Protein AF-A0A0S6UNN9-F1 (afdb_monomer_lite)

pLDDT: mean 78.21, std 13.09, range [39.31, 92.5]

Foldseek 3Di:
DDDDDDPDDPPPPVVVVVVVVVVCVVVVVLLVLLLVLLVLLVQLLVLLLVLLVVLVVLVQVCQVVPDPDDDPPPDPVNVVVSVCLSVCSNQLSCQSVVDPDLVSLVVSLVSLLVSLVVQLVVQVVSCVVRHPVSNVSSCVSHVVSSVVSNVSSVVSSVVSVVVVVVVVVVVD

Sequence (172 aa):
MKVAVRSNSPFPTQLLQVTTMTDLMNELPASLGRQKVAFLWLVCGTGNTIYAAIQILTFVNRQIDGSGAASAAFDAMALWYFGIACSIWIIPALLPLVTRRRAAILGSFLLGTFLVVTSVLGGVFDGVRDGFHITATAIIAVALPGACAACASWRLLRVTDVSASLVNESDI

Secondary structure (DSSP, 8-state):
-----------HHHHHHHHHHHHHHHHHHHHHHHHHHHHHHHHHHHHHHHHHHHHHHHHHHHHHHH-SS---PPPHHHHHHHHHHHHTTHHHHHHHHH---HHHHHHHHHHHHHHHHHHHHHHHHHHHHH-HHHHHHHIIIIIHHHHHHHHHHHHHHHHHHHHHHHHHHHT-

Structure (mmCIF, N/CA/C/O backbone):
data_AF-A0A0S6UNN9-F1
#
_entry.id   AF-A0A0S6UNN9-F1
#
loop_
_atom_site.group_PDB
_atom_site.id
_atom_site.type_symbol
_atom_site.label_atom_id
_atom_site.label_alt_id
_atom_site.label_comp_id
_atom_site.label_asym_id
_atom_site.label_entity_id
_atom_site.label_seq_id
_atom_site.pdbx_PDB_ins_code
_atom_site.Cartn_x
_atom_site.Cartn_y
_atom_site.Cartn_z
_atom_site.occupancy
_atom_site.B_iso_or_equiv
_atom_site.auth_seq_id
_atom_site.auth_comp_id
_atom_site.auth_asym_id
_atom_site.auth_atom_id
_atom_site.pdbx_PDB_model_num
ATOM 1 N N . MET A 1 1 ? -20.963 -14.243 75.681 1.00 39.38 1 MET A N 1
ATOM 2 C CA . MET A 1 1 ? -19.938 -14.665 74.701 1.00 39.38 1 MET A CA 1
ATOM 3 C C . MET A 1 1 ? -20.638 -14.793 73.348 1.00 39.38 1 MET A C 1
ATOM 5 O O . MET A 1 1 ? -21.462 -15.680 73.190 1.00 39.38 1 MET A O 1
ATOM 9 N N . LYS A 1 2 ? -20.473 -13.811 72.452 1.00 39.31 2 LYS A N 1
ATOM 10 C CA . LYS A 1 2 ? -21.248 -13.675 71.204 1.00 39.31 2 LYS A CA 1
ATOM 11 C C . LYS A 1 2 ? -20.421 -14.283 70.068 1.00 39.31 2 LYS A C 1
ATOM 13 O O . LYS A 1 2 ? -19.367 -13.751 69.738 1.00 39.31 2 LYS A O 1
ATOM 18 N N . VAL A 1 3 ? -20.854 -15.425 69.540 1.00 42.41 3 VAL A N 1
ATOM 19 C CA . VAL A 1 3 ? -20.180 -16.118 68.432 1.00 42.41 3 VAL A CA 1
ATOM 20 C C . VAL A 1 3 ? -20.434 -15.329 67.149 1.00 42.41 3 VAL A C 1
ATOM 22 O O . VAL A 1 3 ? -21.571 -15.220 66.695 1.00 42.41 3 VAL A O 1
ATOM 25 N N . ALA A 1 4 ? -19.380 -14.733 66.592 1.00 42.53 4 ALA A N 1
ATOM 26 C CA . ALA A 1 4 ? -19.419 -14.070 65.297 1.00 42.53 4 ALA A CA 1
ATOM 27 C C . ALA A 1 4 ? -19.326 -15.128 64.187 1.00 42.53 4 ALA A C 1
ATOM 29 O O . ALA A 1 4 ? -18.276 -15.734 63.975 1.00 42.53 4 ALA A O 1
ATOM 30 N N . VAL A 1 5 ? -20.439 -15.354 63.489 1.00 48.84 5 VAL A N 1
ATOM 31 C CA . VAL A 1 5 ? -20.491 -16.160 62.266 1.00 48.84 5 VAL A CA 1
ATOM 32 C C . VAL A 1 5 ? -19.768 -15.391 61.163 1.00 48.84 5 VAL A C 1
ATOM 34 O O . VAL A 1 5 ? -20.229 -14.350 60.696 1.00 48.84 5 VAL A O 1
ATOM 37 N N . ARG A 1 6 ? -18.597 -15.893 60.769 1.00 45.19 6 ARG A N 1
ATOM 38 C CA . ARG A 1 6 ? -17.807 -15.375 59.653 1.00 45.19 6 ARG A CA 1
ATOM 39 C C . ARG A 1 6 ? -18.458 -15.840 58.348 1.00 45.19 6 ARG A C 1
ATOM 41 O O . ARG A 1 6 ? -18.295 -16.986 57.943 1.00 45.19 6 ARG A O 1
ATOM 48 N N . SER A 1 7 ? -19.223 -14.952 57.717 1.00 45.09 7 SER A N 1
ATOM 49 C CA . SER A 1 7 ? -19.741 -15.122 56.356 1.00 45.09 7 SER A CA 1
ATOM 50 C C . SER A 1 7 ? -18.573 -15.153 55.366 1.00 45.09 7 SER A C 1
ATOM 52 O O . SER A 1 7 ? -18.024 -14.112 55.012 1.00 45.09 7 SER A O 1
ATOM 54 N N . ASN A 1 8 ? -18.183 -16.352 54.940 1.00 48.56 8 ASN A N 1
ATOM 55 C CA . ASN A 1 8 ? -17.259 -16.579 53.833 1.00 48.56 8 ASN A CA 1
ATOM 56 C C . ASN A 1 8 ? -18.064 -16.478 52.524 1.00 48.56 8 ASN A C 1
ATOM 58 O O . ASN A 1 8 ? -18.723 -17.439 52.136 1.00 48.56 8 ASN A O 1
ATOM 62 N N . SER A 1 9 ? -18.052 -15.322 51.857 1.00 51.19 9 SER A N 1
ATOM 63 C CA . SER A 1 9 ? -18.5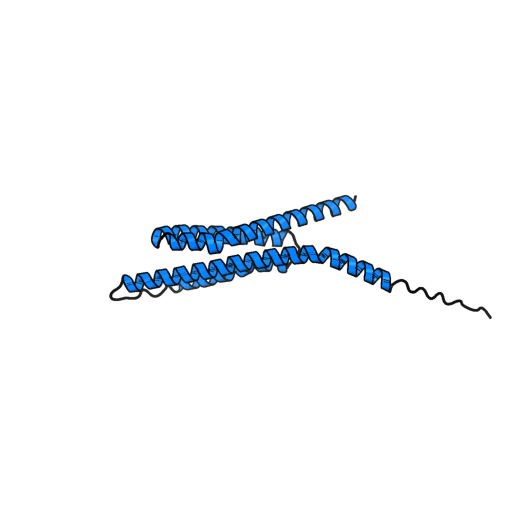90 -15.181 50.497 1.00 51.19 9 SER A CA 1
ATOM 64 C C . SER A 1 9 ? -17.452 -15.303 49.468 1.00 51.19 9 SER A C 1
ATOM 66 O O . SER A 1 9 ? -16.593 -14.424 49.391 1.00 51.19 9 SER A O 1
ATOM 68 N N . PRO A 1 10 ? -17.412 -16.368 48.645 1.00 52.31 10 PRO A N 1
ATOM 69 C CA . PRO A 1 10 ? -16.419 -16.527 47.591 1.00 52.31 10 PRO A CA 1
ATOM 70 C C . PRO A 1 10 ? -16.974 -15.943 46.284 1.00 52.31 10 PRO A C 1
ATOM 72 O O . PRO A 1 10 ? -17.302 -16.686 45.369 1.00 52.31 10 PRO A O 1
ATOM 75 N N . PHE A 1 11 ? -17.166 -14.625 46.200 1.00 55.03 11 PHE A N 1
ATOM 76 C CA . PHE A 1 11 ? -17.842 -14.016 45.038 1.00 55.03 11 PHE A CA 1
ATOM 77 C C . PHE A 1 11 ? -17.126 -12.901 44.246 1.00 55.03 11 PHE A C 1
ATOM 79 O O . PHE A 1 11 ? -17.604 -12.618 43.149 1.00 55.03 11 PHE A O 1
ATOM 86 N N . PRO A 1 12 ? -15.984 -12.299 44.648 1.00 56.78 12 PRO A N 1
ATOM 87 C CA . PRO A 1 12 ? -15.376 -11.254 43.814 1.00 56.78 12 PRO A CA 1
ATOM 88 C C . PRO A 1 12 ? -14.570 -11.806 42.621 1.00 56.78 12 PRO A C 1
ATOM 90 O O . PRO A 1 12 ? -14.484 -11.156 41.583 1.00 56.78 12 PRO A O 1
ATOM 93 N N . THR A 1 13 ? -14.002 -13.012 42.724 1.00 56.66 13 THR A N 1
ATOM 94 C CA . THR A 1 13 ? -13.043 -13.528 41.728 1.00 56.66 13 THR A CA 1
ATOM 95 C C . THR A 1 13 ? -13.709 -14.068 40.463 1.00 56.66 13 THR A C 1
ATOM 97 O O . THR A 1 13 ? -13.203 -13.861 39.366 1.00 56.66 13 THR A O 1
ATOM 100 N N . GLN A 1 14 ? -14.864 -14.725 40.597 1.00 51.03 14 GLN A N 1
ATOM 101 C CA . GLN A 1 14 ? -15.594 -15.316 39.467 1.00 51.03 14 GLN A CA 1
ATOM 102 C C . GLN A 1 14 ? -16.207 -14.241 38.561 1.00 51.03 14 GLN A C 1
ATOM 104 O O . GLN A 1 14 ? -16.127 -14.346 37.344 1.00 51.03 14 GLN A O 1
ATOM 109 N N . LEU A 1 15 ? -16.749 -13.170 39.147 1.00 57.09 15 LEU A N 1
ATOM 110 C CA . LEU A 1 15 ? -17.328 -12.049 38.402 1.00 57.09 15 LEU A CA 1
ATOM 111 C C . LEU A 1 15 ? -16.253 -11.284 37.619 1.00 57.09 15 LEU A C 1
ATOM 113 O O . LEU A 1 15 ? -16.440 -11.019 36.440 1.00 57.09 15 LEU A O 1
ATOM 117 N N . LEU A 1 16 ? -15.087 -11.035 38.226 1.00 59.88 16 LEU A N 1
ATOM 118 C CA . LEU A 1 16 ? -13.946 -10.423 37.537 1.00 59.88 16 LEU A CA 1
ATOM 119 C C . LEU A 1 16 ? -13.442 -11.297 36.372 1.00 59.88 16 LEU A C 1
ATOM 121 O O . LEU A 1 16 ? -13.096 -10.789 35.306 1.00 59.88 16 LEU A O 1
ATOM 125 N N . GLN A 1 17 ? -13.416 -12.618 36.562 1.00 59.88 17 GLN A N 1
ATOM 126 C CA . GLN A 1 17 ? -12.962 -13.571 35.549 1.00 59.88 17 GLN A CA 1
ATOM 127 C C . GLN A 1 17 ? -13.959 -13.698 34.385 1.00 59.88 17 GLN A C 1
ATOM 129 O O . GLN A 1 17 ? -13.552 -13.795 33.231 1.00 59.88 17 GLN A O 1
ATOM 134 N N . VAL A 1 18 ? -15.263 -13.633 34.667 1.00 63.47 18 VAL A N 1
ATOM 135 C CA . VAL A 1 18 ? -16.312 -13.620 33.638 1.00 63.47 18 VAL A CA 1
ATOM 136 C C . VAL A 1 18 ? -16.287 -12.307 32.860 1.00 63.47 18 VAL A C 1
ATOM 138 O O . VAL A 1 18 ? -16.273 -12.361 31.635 1.00 63.47 18 VAL A O 1
ATOM 141 N N . THR A 1 19 ? -16.178 -11.154 33.531 1.00 64.94 19 THR A N 1
ATOM 142 C CA . THR A 1 19 ? -16.090 -9.842 32.865 1.00 64.94 19 THR A CA 1
ATOM 143 C C . THR A 1 19 ? -14.850 -9.741 31.973 1.00 64.94 19 THR A C 1
ATOM 145 O O . THR A 1 19 ? -14.948 -9.334 30.816 1.00 64.94 19 THR A O 1
ATOM 148 N N . THR A 1 20 ? -13.691 -10.197 32.460 1.00 70.81 20 THR A N 1
ATOM 149 C CA . THR A 1 20 ? -12.453 -10.230 31.659 1.00 70.81 20 THR A CA 1
ATOM 150 C C . THR A 1 20 ? -12.543 -11.198 30.482 1.00 70.81 20 THR A C 1
ATOM 152 O O . THR A 1 20 ? -12.038 -10.891 29.404 1.00 70.81 20 THR A O 1
ATOM 155 N N . MET A 1 21 ? -13.214 -12.341 30.644 1.00 71.75 21 MET A N 1
ATOM 156 C CA . MET A 1 21 ? -13.433 -13.290 29.554 1.00 71.75 21 MET A CA 1
ATOM 157 C C . MET A 1 21 ? -14.387 -12.725 28.491 1.00 71.75 21 MET A C 1
ATOM 159 O O . MET A 1 21 ? -14.112 -12.867 27.300 1.00 71.75 21 MET A O 1
ATOM 163 N N . THR A 1 22 ? -15.455 -12.025 28.887 1.00 73.94 22 THR A N 1
ATOM 164 C CA . THR A 1 22 ? -16.373 -11.358 27.947 1.00 73.94 22 THR A CA 1
ATOM 165 C C . THR A 1 22 ? -15.723 -10.188 27.211 1.00 73.94 22 THR A C 1
ATOM 167 O O . THR A 1 22 ? -15.918 -10.060 26.002 1.00 73.94 22 THR A O 1
ATOM 170 N N . ASP A 1 23 ? -14.891 -9.386 27.881 1.00 70.56 23 ASP A N 1
ATOM 171 C CA . ASP A 1 23 ? -14.132 -8.313 27.225 1.00 70.56 23 ASP A CA 1
ATOM 172 C C . ASP A 1 23 ? -13.131 -8.879 26.216 1.00 70.56 23 ASP A C 1
ATOM 174 O O . ASP A 1 23 ? -13.042 -8.400 25.085 1.00 70.56 23 ASP A O 1
ATOM 178 N N . LEU A 1 24 ? -12.429 -9.958 26.573 1.00 74.56 24 LEU A N 1
ATOM 179 C CA . LEU A 1 24 ? -11.487 -10.620 25.673 1.00 74.56 24 LEU A CA 1
ATOM 180 C C . LEU A 1 24 ? -12.192 -11.182 24.429 1.00 74.56 24 LEU A C 1
ATOM 182 O O . LEU A 1 24 ? -11.689 -11.044 23.313 1.00 74.56 24 LEU A O 1
ATOM 186 N N . MET A 1 25 ? -13.374 -11.778 24.610 1.00 76.81 25 MET A N 1
ATOM 187 C CA . MET A 1 25 ? -14.188 -12.306 23.512 1.00 76.81 25 MET A CA 1
ATOM 188 C C . MET A 1 25 ? -14.719 -11.203 22.584 1.00 76.81 25 MET A C 1
ATOM 190 O O . MET A 1 25 ? -14.807 -11.429 21.376 1.00 76.81 25 MET A O 1
ATOM 194 N N . ASN A 1 26 ? -15.000 -10.007 23.107 1.00 71.44 26 ASN A N 1
ATOM 195 C CA . ASN A 1 26 ? -15.440 -8.854 22.313 1.00 71.44 26 ASN A CA 1
ATOM 196 C C . ASN A 1 26 ? -14.277 -8.127 21.608 1.00 71.44 26 ASN A C 1
ATOM 198 O O . ASN A 1 26 ? -14.429 -7.618 20.495 1.00 71.44 26 ASN A O 1
ATOM 202 N N . GLU A 1 27 ? -13.088 -8.110 22.210 1.00 76.31 27 GLU A N 1
ATOM 203 C CA . GLU A 1 27 ? -11.894 -7.426 21.696 1.00 76.31 27 GLU A CA 1
ATOM 204 C C . GLU A 1 27 ? -11.152 -8.218 20.607 1.00 76.31 27 GLU A C 1
ATOM 206 O O . GLU A 1 27 ? -10.543 -7.634 19.697 1.00 76.31 27 GLU A O 1
ATOM 211 N N . LEU A 1 28 ? -11.214 -9.551 20.670 1.00 78.44 28 LEU A N 1
ATOM 212 C CA . LEU A 1 28 ? -10.536 -10.452 19.740 1.00 78.44 28 LEU A CA 1
ATOM 213 C C . LEU A 1 28 ? -10.916 -10.208 18.264 1.00 78.44 28 LEU A C 1
ATOM 215 O O . LEU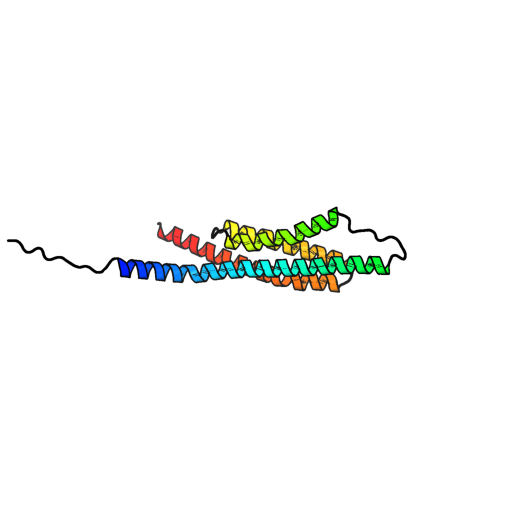 A 1 28 ? -10.003 -9.964 17.468 1.00 78.44 28 LEU A O 1
ATOM 219 N N . PRO A 1 29 ? -12.202 -10.179 17.856 1.00 77.75 29 PRO A N 1
ATOM 220 C CA . PRO A 1 29 ? -12.568 -9.962 16.453 1.00 77.75 29 PRO A CA 1
ATOM 221 C C . PRO A 1 29 ? -12.143 -8.580 15.934 1.00 77.75 29 PRO A C 1
ATOM 223 O O . PRO A 1 29 ? -11.698 -8.454 14.789 1.00 77.75 29 PRO A O 1
ATOM 226 N N . ALA A 1 30 ? -12.203 -7.545 16.777 1.00 76.81 30 ALA A N 1
ATOM 227 C CA . ALA A 1 30 ? -11.771 -6.198 16.413 1.00 76.81 30 ALA A CA 1
ATOM 228 C C . ALA A 1 30 ? -10.244 -6.112 16.230 1.00 76.81 30 ALA A C 1
ATOM 230 O O . ALA A 1 30 ? -9.757 -5.425 15.327 1.00 76.81 30 ALA A O 1
ATOM 231 N N . SER A 1 31 ? -9.478 -6.824 17.064 1.00 81.81 31 SER A N 1
ATOM 232 C CA . SER A 1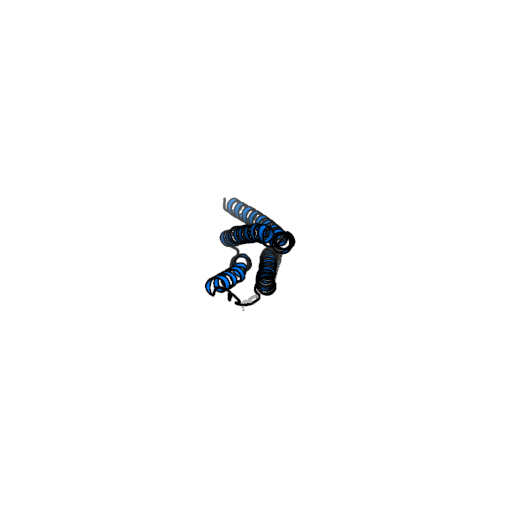 31 ? -8.017 -6.906 16.946 1.00 81.81 31 SER A CA 1
ATOM 233 C C . SER A 1 31 ? -7.575 -7.639 15.676 1.00 81.81 31 SER A C 1
ATOM 235 O O . SER A 1 31 ? -6.724 -7.128 14.945 1.00 81.81 31 SER A O 1
ATOM 237 N N . LEU A 1 32 ? -8.238 -8.751 15.344 1.00 86.38 32 LEU A N 1
ATOM 238 C CA . LEU A 1 32 ? -7.998 -9.520 14.123 1.00 86.38 32 LEU A CA 1
ATOM 239 C C . LEU A 1 32 ? -8.336 -8.705 12.869 1.00 86.38 32 LEU A C 1
ATOM 241 O O . LEU A 1 32 ? -7.596 -8.741 11.886 1.00 86.38 32 LEU A O 1
ATOM 245 N N . GLY A 1 33 ? -9.413 -7.912 12.908 1.00 85.19 33 GLY A N 1
ATOM 246 C CA . GLY A 1 33 ? -9.771 -6.992 11.826 1.00 85.19 33 GLY A CA 1
ATOM 247 C C . GLY A 1 33 ? -8.678 -5.958 11.542 1.00 85.19 33 GLY A C 1
ATOM 248 O O . GLY A 1 33 ? -8.304 -5.756 10.386 1.00 85.19 33 GLY A O 1
ATOM 249 N N . ARG A 1 34 ? -8.108 -5.350 12.591 1.00 86.44 34 ARG A N 1
ATOM 250 C CA . ARG A 1 34 ? -6.996 -4.389 12.464 1.00 86.44 34 ARG A CA 1
ATOM 251 C C . ARG A 1 34 ? -5.713 -5.046 11.964 1.00 86.44 34 ARG A C 1
ATOM 253 O O . ARG A 1 34 ? -5.084 -4.514 11.053 1.00 86.44 34 ARG A O 1
ATOM 260 N N . GLN A 1 35 ? -5.357 -6.213 12.501 1.00 90.19 35 GLN A N 1
ATOM 261 C CA . GLN A 1 35 ? -4.188 -6.977 12.051 1.00 90.19 35 GLN A CA 1
ATOM 262 C C . GLN A 1 35 ? -4.305 -7.383 10.581 1.00 90.19 35 GLN A C 1
ATOM 264 O O . GLN A 1 35 ? -3.345 -7.243 9.829 1.00 90.19 35 GLN A O 1
ATOM 269 N N . LYS A 1 36 ? -5.494 -7.812 10.142 1.00 89.12 36 LYS A N 1
ATOM 270 C CA . LYS A 1 36 ? -5.757 -8.136 8.738 1.00 89.12 36 LYS A CA 1
ATOM 271 C C . LYS A 1 36 ? -5.553 -6.927 7.826 1.00 89.12 36 LYS A C 1
ATOM 273 O O . LYS A 1 36 ? -4.932 -7.062 6.778 1.00 89.12 36 LYS A O 1
ATOM 278 N N . VAL A 1 37 ? -6.055 -5.754 8.215 1.00 89.75 37 VAL A N 1
ATOM 279 C CA . VAL A 1 37 ? -5.855 -4.508 7.455 1.00 89.75 37 VAL A CA 1
ATOM 280 C C . VAL A 1 37 ? -4.372 -4.140 7.387 1.00 89.75 37 VAL A C 1
ATOM 282 O O . VAL A 1 37 ? -3.868 -3.863 6.302 1.00 89.75 37 VAL A O 1
ATOM 285 N N . ALA A 1 38 ? -3.664 -4.190 8.516 1.00 91.38 38 ALA A N 1
ATOM 286 C CA . ALA A 1 38 ? -2.231 -3.914 8.572 1.00 91.38 38 ALA A CA 1
ATOM 287 C C . ALA A 1 38 ? -1.426 -4.866 7.674 1.00 91.38 38 ALA A C 1
ATOM 289 O O . ALA A 1 38 ? -0.579 -4.424 6.901 1.00 91.38 38 ALA A O 1
ATOM 290 N N . PHE A 1 39 ? -1.740 -6.163 7.718 1.00 91.31 39 PHE A N 1
ATOM 291 C CA . PHE A 1 39 ? -1.103 -7.172 6.877 1.00 91.31 39 PHE A CA 1
ATOM 292 C C . PHE A 1 39 ? -1.361 -6.925 5.387 1.00 91.31 39 PHE A C 1
ATOM 294 O O . PHE A 1 39 ? -0.430 -6.984 4.592 1.00 91.31 39 PHE A O 1
ATOM 301 N N . LEU A 1 40 ? -2.594 -6.586 4.997 1.00 92.06 40 LEU A N 1
ATOM 302 C CA . LEU A 1 40 ? -2.916 -6.275 3.600 1.00 92.06 40 LEU A CA 1
ATOM 303 C C . LEU A 1 40 ? -2.161 -5.037 3.092 1.00 92.06 40 LEU A C 1
ATOM 305 O O . LEU A 1 40 ? -1.659 -5.056 1.968 1.00 92.06 40 LEU A O 1
ATOM 309 N N . TRP A 1 41 ? -2.018 -3.994 3.918 1.00 92.38 41 TRP A N 1
ATOM 310 C CA . TRP A 1 41 ? -1.192 -2.831 3.576 1.00 92.38 41 TRP A CA 1
ATOM 311 C C . TRP A 1 41 ? 0.299 -3.179 3.473 1.00 92.38 41 TRP A C 1
ATOM 313 O O . TRP A 1 41 ? 0.954 -2.694 2.554 1.00 92.38 41 TRP A O 1
ATOM 323 N N . LEU A 1 42 ? 0.826 -4.058 4.335 1.00 91.75 42 LEU A N 1
ATOM 324 C CA . LEU A 1 42 ? 2.205 -4.558 4.219 1.00 91.75 42 LEU A CA 1
ATOM 325 C C . LEU A 1 42 ? 2.431 -5.372 2.949 1.00 91.75 42 LEU A C 1
ATOM 327 O O . LEU A 1 42 ? 3.446 -5.186 2.282 1.00 91.75 42 LEU A O 1
ATOM 331 N N . VAL A 1 43 ? 1.498 -6.260 2.598 1.00 92.50 43 VAL A N 1
ATOM 332 C CA . VAL A 1 43 ? 1.568 -7.038 1.353 1.00 92.50 43 VAL A CA 1
ATOM 333 C C . VAL A 1 43 ? 1.566 -6.097 0.151 1.00 92.50 43 VAL A C 1
ATOM 335 O O . VAL A 1 43 ? 2.392 -6.256 -0.743 1.00 92.50 43 VAL A O 1
ATOM 338 N N . CYS A 1 44 ? 0.707 -5.074 0.159 1.00 90.62 44 CYS A N 1
ATOM 339 C CA . CYS A 1 44 ? 0.689 -4.053 -0.885 1.00 90.62 44 CYS A CA 1
ATOM 340 C C . CYS A 1 44 ? 2.011 -3.272 -0.959 1.00 90.62 44 CYS A C 1
ATOM 342 O O . CYS A 1 44 ? 2.552 -3.082 -2.046 1.00 90.62 44 CYS A O 1
ATOM 344 N N . GLY A 1 45 ? 2.568 -2.869 0.186 1.00 91.06 45 GLY A N 1
ATOM 345 C CA . GLY A 1 45 ? 3.869 -2.200 0.251 1.00 91.06 45 GLY A CA 1
ATOM 346 C C . GLY A 1 45 ? 5.011 -3.069 -0.266 1.00 91.06 45 GLY A C 1
ATOM 347 O O . GLY A 1 45 ? 5.841 -2.602 -1.039 1.00 91.06 45 GLY A O 1
ATOM 348 N N . THR A 1 46 ? 5.002 -4.355 0.081 1.00 91.38 46 THR A N 1
ATOM 349 C CA . THR A 1 46 ? 5.977 -5.341 -0.408 1.00 91.38 46 THR A CA 1
ATOM 350 C C . THR A 1 46 ? 5.868 -5.506 -1.922 1.00 91.38 46 THR A C 1
ATOM 352 O O . THR A 1 46 ? 6.879 -5.490 -2.622 1.00 91.38 46 THR A O 1
ATOM 355 N N . GLY A 1 47 ? 4.643 -5.599 -2.446 1.00 88.75 47 GLY A N 1
ATOM 356 C CA . GLY A 1 47 ? 4.385 -5.631 -3.882 1.00 88.75 47 GLY A CA 1
ATOM 357 C C . GLY A 1 47 ? 4.891 -4.378 -4.595 1.00 88.75 47 GLY A C 1
ATOM 358 O O . GLY A 1 47 ? 5.527 -4.491 -5.643 1.00 88.75 47 GLY A O 1
ATOM 359 N N . ASN A 1 48 ? 4.718 -3.199 -3.988 1.00 89.00 48 ASN A N 1
ATOM 360 C CA . ASN A 1 48 ? 5.303 -1.965 -4.502 1.00 89.00 48 ASN A CA 1
ATOM 361 C C . ASN A 1 48 ? 6.836 -2.012 -4.503 1.00 89.00 48 ASN A C 1
ATOM 363 O O . ASN A 1 48 ? 7.440 -1.638 -5.498 1.00 89.00 48 ASN A O 1
ATOM 367 N N . THR A 1 49 ? 7.487 -2.510 -3.449 1.00 89.88 49 THR A N 1
ATOM 368 C CA . THR A 1 49 ? 8.955 -2.650 -3.425 1.00 89.88 49 THR A CA 1
ATOM 369 C C . THR A 1 49 ? 9.467 -3.594 -4.516 1.00 89.88 49 THR A C 1
ATOM 371 O O . THR A 1 49 ? 10.473 -3.291 -5.155 1.00 89.88 49 THR A O 1
ATOM 374 N N . ILE A 1 50 ? 8.770 -4.706 -4.775 1.00 87.31 50 ILE A N 1
ATOM 375 C CA . ILE A 1 50 ? 9.112 -5.635 -5.866 1.00 87.31 50 ILE A CA 1
ATOM 376 C C . ILE A 1 50 ? 8.963 -4.944 -7.223 1.00 87.31 50 ILE A C 1
ATOM 378 O O . ILE A 1 50 ? 9.877 -5.000 -8.045 1.00 87.31 50 ILE A O 1
ATOM 382 N N . TYR A 1 51 ? 7.836 -4.263 -7.443 1.00 85.62 51 TYR A N 1
ATOM 383 C CA . TYR A 1 51 ? 7.596 -3.469 -8.646 1.00 85.62 51 TYR A CA 1
ATOM 384 C C . TYR A 1 51 ? 8.727 -2.458 -8.878 1.00 85.62 51 TYR A C 1
ATOM 386 O O . TYR A 1 51 ? 9.311 -2.384 -9.959 1.00 85.62 51 TYR A O 1
ATOM 394 N N . ALA A 1 52 ? 9.087 -1.740 -7.823 1.00 85.25 52 ALA A N 1
ATOM 395 C CA . ALA A 1 52 ? 10.126 -0.736 -7.834 1.00 85.25 52 ALA A CA 1
ATOM 396 C C . ALA A 1 52 ? 11.511 -1.365 -8.163 1.00 85.25 52 ALA A C 1
ATOM 398 O O . ALA A 1 52 ? 12.260 -0.863 -9.001 1.00 85.25 52 ALA A O 1
ATOM 399 N N . ALA A 1 53 ? 11.844 -2.530 -7.605 1.00 86.81 53 ALA A N 1
ATOM 400 C CA . ALA A 1 53 ? 13.077 -3.238 -7.960 1.00 86.81 53 ALA A CA 1
ATOM 401 C C . ALA A 1 53 ? 13.127 -3.643 -9.448 1.00 86.81 53 ALA A C 1
ATOM 403 O O . ALA A 1 53 ? 14.154 -3.461 -10.104 1.00 86.81 53 ALA A O 1
ATOM 404 N N . ILE A 1 54 ? 12.015 -4.143 -10.000 1.00 84.25 54 ILE A N 1
ATOM 405 C CA . ILE A 1 54 ? 11.913 -4.516 -11.422 1.00 84.25 54 ILE A CA 1
ATOM 406 C C . ILE A 1 54 ? 12.133 -3.298 -12.324 1.00 84.25 54 ILE A C 1
ATOM 408 O O . ILE A 1 54 ? 12.836 -3.405 -13.331 1.00 84.25 54 ILE A O 1
ATOM 412 N N . GLN A 1 55 ? 11.592 -2.136 -11.951 1.00 83.00 55 GLN A N 1
ATOM 413 C CA . GLN A 1 55 ? 11.825 -0.884 -12.672 1.00 83.00 55 GLN A CA 1
ATOM 414 C C . GLN A 1 55 ? 13.307 -0.518 -12.746 1.00 83.00 55 GLN A C 1
ATOM 416 O O . GLN A 1 55 ? 13.828 -0.251 -13.828 1.00 83.00 55 GLN A O 1
ATOM 421 N N . ILE A 1 56 ? 14.003 -0.558 -11.605 1.00 82.00 56 ILE A N 1
ATOM 422 C CA . ILE A 1 56 ? 15.438 -0.259 -11.539 1.00 82.00 56 ILE A CA 1
ATOM 423 C C . ILE A 1 56 ? 16.224 -1.210 -12.442 1.00 82.00 56 ILE A C 1
ATOM 425 O O . ILE A 1 56 ? 17.058 -0.761 -13.226 1.00 82.00 56 ILE A O 1
ATOM 429 N N . LEU A 1 57 ? 15.945 -2.514 -12.367 1.00 83.19 57 LEU A N 1
ATOM 430 C CA . LEU A 1 57 ? 16.636 -3.514 -13.183 1.00 83.19 57 LEU A CA 1
ATOM 431 C C . LEU A 1 57 ? 16.371 -3.319 -14.680 1.00 83.19 57 LEU A C 1
ATOM 433 O O . LEU A 1 57 ? 17.302 -3.396 -15.476 1.00 83.19 57 LEU A O 1
ATOM 437 N N . THR A 1 58 ? 15.129 -3.014 -15.060 1.00 79.12 58 THR A N 1
ATOM 438 C CA . THR A 1 58 ? 14.747 -2.765 -16.461 1.00 79.12 58 THR A CA 1
ATOM 439 C C . THR A 1 58 ? 15.440 -1.519 -17.006 1.00 79.12 58 THR A C 1
ATOM 441 O O . THR A 1 58 ? 15.986 -1.545 -18.110 1.00 79.12 58 THR A O 1
ATOM 444 N N . PHE A 1 59 ? 15.486 -0.450 -16.206 1.00 77.88 59 PHE A N 1
ATOM 445 C CA . PHE A 1 59 ? 16.201 0.775 -16.544 1.00 77.88 59 PHE A CA 1
ATOM 446 C C . PHE A 1 59 ? 17.697 0.512 -16.755 1.00 77.88 59 PHE A C 1
ATOM 448 O O . PHE A 1 59 ? 18.244 0.886 -17.792 1.00 77.88 59 PHE A O 1
ATOM 455 N N . VAL A 1 60 ? 18.351 -0.186 -15.819 1.00 78.00 60 VAL A N 1
ATOM 456 C CA . VAL A 1 60 ? 19.775 -0.552 -15.933 1.00 78.00 60 VAL A CA 1
ATOM 457 C C . VAL A 1 60 ? 20.027 -1.409 -17.169 1.00 78.00 60 VAL A C 1
ATOM 459 O O . VAL A 1 60 ? 20.965 -1.130 -17.911 1.00 78.00 60 VAL A O 1
ATOM 462 N N . ASN A 1 61 ? 19.180 -2.407 -17.427 1.00 78.44 61 ASN A N 1
ATOM 463 C CA . ASN A 1 61 ? 19.349 -3.296 -18.571 1.00 78.44 61 ASN A CA 1
ATOM 464 C C . ASN A 1 61 ? 19.295 -2.527 -19.899 1.00 78.44 61 ASN A C 1
ATOM 466 O O . ASN A 1 61 ? 20.157 -2.706 -20.753 1.00 78.44 61 ASN A O 1
ATOM 470 N N . ARG A 1 62 ? 18.358 -1.581 -20.039 1.00 74.56 62 ARG A N 1
ATOM 471 C CA . ARG A 1 62 ? 18.295 -0.718 -21.229 1.00 74.56 62 ARG A CA 1
ATOM 472 C C . ARG A 1 62 ? 19.500 0.199 -21.389 1.00 74.56 62 ARG A C 1
ATOM 474 O O . ARG A 1 62 ? 19.878 0.494 -22.519 1.00 74.56 62 ARG A O 1
ATOM 481 N N . GLN A 1 63 ? 20.107 0.650 -20.292 1.00 73.50 63 GLN A N 1
ATOM 482 C CA . GLN A 1 63 ? 21.343 1.426 -20.380 1.00 73.50 63 GLN A CA 1
ATOM 483 C C . GLN A 1 63 ? 22.510 0.577 -20.897 1.00 73.50 63 GLN A C 1
ATOM 485 O O . GLN A 1 63 ? 23.294 1.066 -21.710 1.00 73.50 63 GLN A O 1
ATOM 490 N N . ILE A 1 64 ? 22.603 -0.686 -20.470 1.00 73.06 64 ILE A N 1
ATOM 491 C CA . ILE A 1 64 ? 23.636 -1.625 -20.934 1.00 73.06 64 ILE A CA 1
ATOM 492 C C . ILE A 1 64 ? 23.450 -1.934 -22.426 1.00 73.06 64 ILE A C 1
ATOM 494 O O . ILE A 1 64 ? 24.419 -1.885 -23.179 1.00 73.06 64 ILE A O 1
ATOM 498 N N . ASP A 1 65 ? 22.213 -2.174 -22.865 1.00 71.62 65 ASP A N 1
ATOM 499 C CA . ASP A 1 65 ? 21.908 -2.483 -24.269 1.00 71.62 65 ASP A CA 1
ATOM 500 C C . ASP A 1 65 ? 22.077 -1.264 -25.200 1.00 71.62 65 ASP A C 1
ATOM 502 O O . ASP A 1 65 ? 22.396 -1.410 -26.380 1.00 71.62 65 ASP A O 1
ATOM 506 N N . GLY A 1 66 ? 21.850 -0.049 -24.684 1.00 65.38 66 GLY A N 1
ATOM 507 C CA . GLY A 1 66 ? 21.833 1.190 -25.467 1.00 65.38 66 GLY A CA 1
ATOM 508 C C . GLY A 1 66 ? 23.149 1.973 -25.519 1.00 65.38 66 GLY A C 1
ATOM 509 O O . GLY A 1 66 ? 23.272 2.868 -26.356 1.00 65.38 66 GLY A O 1
ATOM 510 N N . SER A 1 67 ? 24.132 1.683 -24.658 1.00 53.47 67 SER A N 1
ATOM 511 C CA . SER A 1 67 ? 25.375 2.465 -24.572 1.00 53.47 67 SER A CA 1
ATOM 512 C C . SER A 1 67 ? 26.628 1.600 -24.743 1.00 53.47 67 SER A C 1
ATOM 514 O O . SER A 1 67 ? 27.019 0.833 -23.872 1.00 53.47 67 SER A O 1
ATOM 516 N N . GLY A 1 68 ? 27.320 1.771 -25.874 1.00 53.84 68 GLY A N 1
ATOM 517 C CA . GLY A 1 68 ? 28.667 1.222 -26.080 1.00 53.84 68 GLY A CA 1
ATOM 518 C C . GLY A 1 68 ? 29.748 1.879 -25.205 1.00 53.84 68 GLY A C 1
ATOM 519 O O . GLY A 1 68 ? 30.859 1.368 -25.126 1.00 53.84 68 GLY A O 1
ATOM 520 N N . ALA A 1 69 ? 29.452 3.001 -24.545 1.00 57.22 69 ALA A N 1
ATOM 521 C CA . ALA A 1 69 ? 30.282 3.634 -23.523 1.00 57.22 69 ALA A CA 1
ATOM 522 C C . ALA A 1 69 ? 29.480 4.755 -22.832 1.00 57.22 69 ALA A C 1
ATOM 524 O O . ALA A 1 69 ? 28.710 5.445 -23.494 1.00 57.22 69 ALA A O 1
ATOM 525 N N . ALA A 1 70 ? 29.744 4.958 -21.535 1.00 50.53 70 ALA A N 1
ATOM 526 C CA . ALA A 1 70 ? 29.170 5.946 -20.604 1.00 50.53 70 ALA A CA 1
ATOM 527 C C . ALA A 1 70 ? 27.840 5.557 -19.920 1.00 50.53 70 ALA A C 1
ATOM 529 O O . ALA A 1 70 ? 26.756 6.021 -20.261 1.00 50.53 70 ALA A O 1
ATOM 530 N N . SER A 1 71 ? 27.984 4.753 -18.860 1.00 51.94 71 SER A N 1
ATOM 531 C CA . SER A 1 71 ? 26.987 4.529 -17.807 1.00 51.94 71 SER A CA 1
ATOM 532 C C . SER A 1 71 ? 26.606 5.859 -17.148 1.00 51.94 71 SER A C 1
ATOM 534 O O . SER A 1 71 ? 27.396 6.428 -16.389 1.00 51.94 71 SER A O 1
ATOM 536 N N . ALA A 1 72 ? 25.407 6.373 -17.426 1.00 58.66 72 ALA A N 1
ATOM 537 C CA . ALA A 1 72 ? 24.812 7.385 -16.567 1.00 58.66 72 ALA A CA 1
ATOM 538 C C . ALA A 1 72 ? 24.413 6.677 -15.267 1.00 58.66 72 ALA A C 1
ATOM 540 O O . ALA A 1 72 ? 23.426 5.936 -15.213 1.00 58.66 72 ALA A O 1
ATOM 541 N N . ALA A 1 73 ? 25.238 6.847 -14.233 1.00 62.12 73 ALA A N 1
ATOM 542 C CA . ALA A 1 73 ? 24.916 6.400 -12.887 1.00 62.12 73 ALA A CA 1
ATOM 543 C C . ALA A 1 73 ? 23.524 6.919 -12.497 1.00 62.12 73 ALA A C 1
ATOM 545 O O . ALA A 1 73 ? 23.142 8.021 -12.897 1.00 62.12 73 ALA A O 1
ATOM 546 N N . PHE A 1 74 ? 22.770 6.127 -11.724 1.00 63.47 74 PHE A N 1
ATOM 547 C CA . PHE A 1 74 ? 21.532 6.609 -11.115 1.00 63.47 74 PHE A CA 1
ATOM 548 C C . PHE A 1 74 ? 21.799 7.963 -10.468 1.00 63.47 74 PHE A C 1
ATOM 550 O O . PHE A 1 74 ? 22.696 8.076 -9.629 1.00 63.47 74 PHE A O 1
ATOM 557 N N . ASP A 1 75 ? 21.024 8.973 -10.857 1.00 75.06 75 ASP A N 1
ATOM 558 C CA . ASP A 1 75 ? 21.058 10.249 -10.167 1.00 75.06 75 ASP A CA 1
ATOM 559 C C . ASP A 1 75 ? 20.807 9.984 -8.675 1.00 75.06 75 ASP A C 1
ATOM 561 O O . ASP A 1 75 ? 19.855 9.284 -8.304 1.00 75.06 75 ASP A O 1
ATOM 565 N N . ALA A 1 76 ? 21.690 10.493 -7.814 1.00 78.75 76 ALA A N 1
ATOM 566 C CA . ALA A 1 76 ? 21.628 10.252 -6.375 1.00 78.75 76 ALA A CA 1
ATOM 567 C C . ALA A 1 76 ? 20.266 10.673 -5.808 1.00 78.75 76 ALA A C 1
ATOM 569 O O . ALA A 1 76 ? 19.748 10.051 -4.878 1.00 78.75 76 ALA A O 1
ATOM 570 N N . MET A 1 77 ? 19.659 11.691 -6.424 1.00 78.81 77 MET A N 1
ATOM 571 C CA . MET A 1 77 ? 18.326 12.164 -6.093 1.00 78.81 77 MET A CA 1
ATOM 572 C C . MET A 1 77 ? 17.241 11.132 -6.438 1.00 78.81 77 MET A C 1
ATOM 574 O O . MET A 1 77 ? 16.373 10.865 -5.608 1.00 78.81 77 MET A O 1
ATOM 578 N N . ALA A 1 78 ? 17.316 10.484 -7.604 1.00 76.12 78 ALA A N 1
ATOM 579 C CA . ALA A 1 78 ? 16.376 9.435 -8.003 1.00 76.12 78 ALA A CA 1
ATOM 580 C C . ALA A 1 78 ? 16.434 8.220 -7.061 1.00 76.12 78 ALA A C 1
ATOM 582 O O . ALA A 1 78 ? 15.393 7.686 -6.672 1.00 76.12 78 ALA A O 1
ATOM 583 N N . LEU A 1 79 ? 17.638 7.824 -6.630 1.00 80.88 79 LEU A N 1
ATOM 584 C CA . LEU A 1 79 ? 17.818 6.725 -5.676 1.00 80.88 79 LEU A CA 1
ATOM 585 C C . LEU A 1 79 ? 17.231 7.068 -4.295 1.00 80.88 79 LEU A C 1
ATOM 587 O O . LEU A 1 79 ? 16.591 6.231 -3.654 1.00 80.88 79 LEU A O 1
ATOM 591 N N . TRP A 1 80 ? 17.394 8.321 -3.862 1.00 86.56 80 TRP A N 1
ATOM 592 C CA . TRP A 1 80 ? 16.795 8.844 -2.632 1.00 86.56 80 TRP A CA 1
ATOM 593 C C . TRP A 1 80 ? 15.267 8.838 -2.677 1.00 86.56 80 TRP A C 1
ATOM 595 O O . TRP A 1 80 ? 14.624 8.359 -1.738 1.00 86.56 80 TRP A O 1
ATOM 605 N N . TYR A 1 81 ? 14.679 9.314 -3.780 1.00 81.25 81 TYR A N 1
ATOM 606 C CA . TYR A 1 81 ? 13.232 9.258 -3.992 1.00 81.25 81 TYR A CA 1
ATOM 607 C C . TYR A 1 81 ? 12.710 7.828 -3.895 1.00 81.25 81 TYR A C 1
ATOM 609 O O . TYR A 1 81 ? 11.686 7.593 -3.256 1.00 81.25 81 TYR A O 1
ATOM 617 N N . PHE A 1 82 ? 13.446 6.867 -4.451 1.00 80.94 82 PHE A N 1
ATOM 618 C CA . PHE A 1 82 ? 13.107 5.452 -4.373 1.00 80.94 82 PHE A CA 1
ATOM 619 C C . PHE A 1 82 ? 13.103 4.914 -2.943 1.00 80.94 82 PHE A C 1
ATOM 621 O O . PHE A 1 82 ? 12.164 4.233 -2.529 1.00 80.94 82 PHE A O 1
ATOM 628 N N . GLY A 1 83 ? 14.131 5.256 -2.164 1.00 84.25 83 GLY A N 1
ATOM 629 C CA . GLY A 1 83 ? 14.229 4.868 -0.759 1.00 84.25 83 GLY A CA 1
ATOM 630 C C . GLY A 1 83 ? 13.048 5.386 0.063 1.00 84.25 83 GLY A C 1
ATOM 631 O O . GLY A 1 83 ? 12.430 4.623 0.811 1.00 84.25 83 GLY A O 1
ATOM 632 N N . ILE A 1 84 ? 12.681 6.657 -0.122 1.00 87.69 84 ILE A N 1
ATOM 633 C CA . ILE A 1 84 ? 11.519 7.260 0.546 1.00 87.69 84 ILE A CA 1
ATOM 634 C C . ILE A 1 84 ? 10.223 6.591 0.079 1.00 87.69 84 ILE A C 1
ATOM 636 O O . ILE A 1 84 ? 9.401 6.201 0.911 1.00 87.69 84 ILE A O 1
ATOM 640 N N . ALA A 1 85 ? 10.057 6.419 -1.235 1.00 83.88 85 ALA A N 1
ATOM 641 C CA . ALA A 1 85 ? 8.864 5.830 -1.832 1.00 83.88 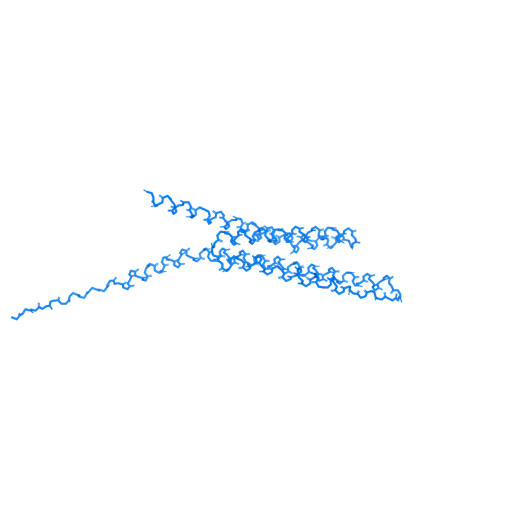85 ALA A CA 1
ATOM 642 C C . ALA A 1 85 ? 8.638 4.382 -1.383 1.00 83.88 85 ALA A C 1
ATOM 644 O O . ALA A 1 85 ? 7.494 3.985 -1.199 1.00 83.88 85 ALA A O 1
ATOM 645 N N . CYS A 1 86 ? 9.693 3.600 -1.146 1.00 85.38 86 CYS A N 1
ATOM 646 C CA . CYS A 1 86 ? 9.576 2.263 -0.564 1.00 85.38 86 CYS A CA 1
ATOM 647 C C . CYS A 1 86 ? 9.289 2.312 0.945 1.00 85.38 86 CYS A C 1
ATOM 649 O O . CYS A 1 86 ? 8.451 1.561 1.437 1.00 85.38 86 CYS A O 1
ATOM 651 N N . SER A 1 87 ? 9.943 3.213 1.682 1.00 87.75 87 SER A N 1
ATOM 652 C CA . SER A 1 87 ? 9.843 3.270 3.147 1.00 87.75 87 SER A CA 1
ATOM 653 C C . SER A 1 87 ? 8.482 3.766 3.638 1.00 87.75 87 SER A C 1
ATOM 655 O O . SER A 1 87 ? 7.984 3.299 4.661 1.00 87.75 87 SER A O 1
ATOM 657 N N . ILE A 1 88 ? 7.842 4.686 2.910 1.00 91.75 88 ILE A N 1
ATOM 658 C CA . ILE A 1 88 ? 6.571 5.305 3.322 1.00 91.75 88 ILE A CA 1
ATOM 659 C C . ILE A 1 88 ? 5.403 4.302 3.408 1.00 91.75 88 ILE A C 1
ATOM 661 O O . ILE A 1 88 ? 4.450 4.527 4.155 1.00 91.75 88 ILE A O 1
ATOM 665 N N . TRP A 1 89 ? 5.495 3.154 2.728 1.00 89.81 89 TRP A N 1
ATOM 666 C CA . TRP A 1 89 ? 4.481 2.092 2.769 1.00 89.81 89 TRP A CA 1
ATOM 667 C C . TRP A 1 89 ? 4.329 1.412 4.134 1.00 89.81 89 TRP A C 1
ATOM 669 O O . TRP A 1 89 ? 3.313 0.761 4.382 1.00 89.81 89 TRP A O 1
ATOM 679 N N . ILE A 1 90 ? 5.283 1.602 5.052 1.00 90.19 90 ILE A N 1
ATOM 680 C CA . ILE A 1 90 ? 5.147 1.131 6.435 1.00 90.19 90 ILE A CA 1
ATOM 681 C C . ILE A 1 90 ? 4.043 1.895 7.189 1.00 90.19 90 ILE A C 1
ATOM 683 O O . ILE A 1 90 ? 3.407 1.352 8.093 1.00 90.19 90 ILE A O 1
ATOM 687 N N . ILE A 1 91 ? 3.782 3.153 6.813 1.00 91.56 91 ILE A N 1
ATOM 688 C CA . ILE A 1 91 ? 2.894 4.052 7.556 1.00 91.56 91 ILE A CA 1
ATOM 689 C C . ILE A 1 91 ? 1.431 3.566 7.495 1.00 91.56 91 ILE A C 1
ATOM 691 O O . ILE A 1 91 ? 0.849 3.351 8.562 1.00 91.56 91 ILE A O 1
ATOM 695 N N . PRO A 1 92 ? 0.826 3.295 6.315 1.00 89.25 92 PRO A N 1
ATOM 696 C CA . PRO A 1 92 ? -0.532 2.744 6.237 1.00 89.25 92 PRO A CA 1
ATOM 697 C C . PRO A 1 92 ? -0.716 1.432 7.012 1.00 89.25 92 PRO A C 1
ATOM 699 O O . PRO A 1 92 ? -1.794 1.183 7.549 1.00 89.25 92 PRO A O 1
ATOM 702 N N . ALA A 1 93 ? 0.328 0.606 7.107 1.00 89.06 93 ALA A N 1
ATOM 703 C CA . ALA A 1 93 ? 0.285 -0.642 7.860 1.00 89.06 93 ALA A CA 1
ATOM 704 C C . ALA A 1 93 ? 0.331 -0.439 9.382 1.00 89.06 93 ALA A C 1
ATOM 706 O O . ALA A 1 93 ? -0.335 -1.164 10.121 1.00 89.06 93 ALA A O 1
ATOM 707 N N . LEU A 1 94 ? 1.098 0.542 9.861 1.00 90.00 94 LEU A N 1
ATOM 708 C CA . LEU A 1 94 ? 1.271 0.813 11.290 1.00 90.00 94 LEU A CA 1
ATOM 709 C C . LEU A 1 94 ? 0.088 1.567 11.902 1.00 90.00 94 LEU A C 1
ATOM 711 O O . LEU A 1 94 ? -0.291 1.286 13.038 1.00 90.00 94 LEU A O 1
ATOM 715 N N . LEU A 1 95 ? -0.527 2.497 11.167 1.00 87.81 95 LEU A N 1
ATOM 716 C CA . LEU A 1 95 ? -1.617 3.340 11.682 1.00 87.81 95 LEU A CA 1
ATOM 717 C C . LEU A 1 95 ? -2.765 2.552 12.354 1.00 87.81 95 LEU A C 1
ATOM 719 O O . LEU A 1 95 ? -3.140 2.904 13.475 1.00 87.81 95 LEU A O 1
ATOM 723 N N . PRO A 1 96 ? -3.297 1.469 11.751 1.00 84.56 96 PRO A N 1
ATOM 724 C CA . PRO A 1 96 ? -4.342 0.642 12.358 1.00 84.56 96 PRO A CA 1
ATOM 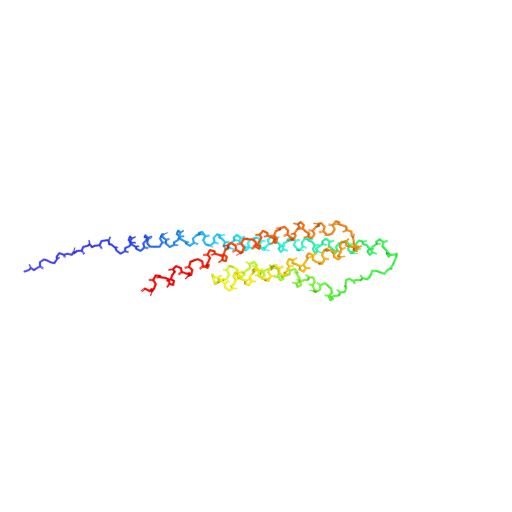725 C C . PRO A 1 96 ? -3.887 -0.125 13.606 1.00 84.56 96 PRO A C 1
ATOM 727 O O . PRO A 1 96 ? -4.729 -0.568 14.384 1.00 84.56 96 PRO A O 1
ATOM 730 N N . LEU A 1 97 ? -2.579 -0.334 13.786 1.00 85.38 97 LEU A N 1
ATOM 731 C CA . LEU A 1 97 ? -2.013 -1.063 14.925 1.00 85.38 97 LEU A CA 1
ATOM 732 C C . LEU A 1 97 ? -1.761 -0.142 16.122 1.00 85.38 97 LEU A C 1
ATOM 734 O O . LEU A 1 97 ? -1.944 -0.562 17.261 1.00 85.38 97 LEU A O 1
ATOM 738 N N . VAL A 1 98 ? -1.371 1.110 15.868 1.00 83.38 98 VAL A N 1
ATOM 739 C CA . VAL A 1 98 ? -1.000 2.074 16.916 1.00 83.38 98 VAL A CA 1
ATOM 740 C C . VAL A 1 98 ? -2.211 2.536 17.723 1.00 83.38 98 VAL A C 1
ATOM 742 O O . VAL A 1 98 ? -2.105 2.767 18.926 1.00 83.38 98 VAL A O 1
ATOM 745 N N . THR A 1 99 ? -3.378 2.693 17.095 1.00 76.38 99 THR A N 1
ATOM 746 C CA . THR A 1 99 ? -4.558 3.188 17.808 1.00 76.38 99 THR A CA 1
ATOM 747 C C . THR A 1 99 ? -5.866 2.647 17.249 1.00 76.38 99 THR A C 1
ATOM 749 O O . THR A 1 99 ? -6.024 2.420 16.053 1.00 76.38 99 THR A O 1
ATOM 752 N N . ARG A 1 100 ? -6.845 2.476 18.145 1.00 74.81 100 ARG A N 1
ATOM 753 C CA . ARG A 1 100 ? -8.218 2.055 17.818 1.00 74.81 100 ARG A CA 1
ATOM 754 C C . ARG A 1 100 ? -9.076 3.199 17.285 1.00 74.81 100 ARG A C 1
ATOM 756 O O . ARG A 1 100 ? -10.230 2.990 16.929 1.00 74.81 100 ARG A O 1
ATOM 763 N N . ARG A 1 101 ? -8.537 4.421 17.265 1.00 80.94 101 ARG A N 1
ATOM 764 C CA . ARG A 1 101 ? -9.277 5.607 16.839 1.00 80.94 101 ARG A CA 1
ATOM 765 C C . ARG A 1 101 ? -9.620 5.514 15.358 1.00 80.94 101 ARG A C 1
ATOM 767 O O . ARG A 1 101 ? -8.746 5.292 14.521 1.00 80.94 101 ARG A O 1
ATOM 774 N N . ARG A 1 102 ? -10.878 5.827 15.041 1.00 81.19 102 ARG A N 1
ATOM 775 C CA . ARG A 1 102 ? -11.396 5.981 13.674 1.00 81.19 102 ARG A CA 1
ATOM 776 C C . ARG A 1 102 ? -10.463 6.803 12.781 1.00 81.19 102 ARG A C 1
ATOM 778 O O . ARG A 1 102 ? -10.201 6.413 11.651 1.00 81.19 102 ARG A O 1
ATOM 785 N N . ALA A 1 103 ? -9.913 7.896 13.315 1.00 85.31 103 ALA A N 1
ATOM 786 C CA . ALA A 1 103 ? -8.996 8.777 12.597 1.00 85.31 103 ALA A CA 1
ATOM 787 C C . ALA A 1 103 ? -7.754 8.052 12.046 1.00 85.31 103 ALA A C 1
ATOM 789 O O . ALA A 1 103 ? -7.313 8.369 10.948 1.00 85.31 103 ALA A O 1
ATOM 790 N N . ALA A 1 104 ? -7.214 7.055 12.753 1.00 86.12 104 ALA A N 1
ATOM 791 C CA . ALA A 1 104 ? -6.054 6.308 12.269 1.00 86.12 104 ALA A CA 1
ATOM 792 C C . ALA A 1 104 ? -6.418 5.285 11.190 1.00 86.12 104 ALA A C 1
ATOM 794 O O . ALA A 1 104 ? -5.658 5.107 10.243 1.00 86.12 104 ALA A O 1
ATOM 795 N N . ILE A 1 105 ? -7.595 4.659 11.289 1.00 86.44 105 ILE A N 1
ATOM 796 C CA . ILE A 1 105 ? -8.103 3.752 10.248 1.00 86.44 105 ILE A CA 1
ATOM 797 C C . ILE A 1 105 ? -8.437 4.548 8.976 1.00 86.44 105 ILE A C 1
ATOM 799 O O . ILE A 1 105 ? -8.163 4.104 7.864 1.00 86.44 105 ILE A O 1
ATOM 803 N N . LEU A 1 106 ? -8.983 5.756 9.133 1.00 88.75 106 LEU A N 1
ATOM 804 C CA . LEU A 1 106 ? -9.216 6.670 8.020 1.00 88.75 106 LEU A CA 1
ATOM 805 C C . LEU A 1 106 ? -7.895 7.164 7.419 1.00 88.75 106 LEU A C 1
ATOM 807 O O . LEU A 1 106 ? -7.742 7.175 6.202 1.00 88.75 106 LEU A O 1
ATOM 811 N N . GLY A 1 107 ? -6.924 7.522 8.262 1.00 88.94 107 GLY A N 1
ATOM 812 C CA . GLY A 1 107 ? -5.593 7.938 7.829 1.00 88.94 107 GLY A CA 1
ATOM 813 C C . GLY A 1 107 ? -4.871 6.851 7.034 1.00 88.94 107 GLY A C 1
ATOM 814 O O . GLY A 1 107 ? -4.328 7.145 5.972 1.00 88.94 107 GLY A O 1
ATOM 815 N N . SER A 1 108 ? -4.920 5.590 7.484 1.00 89.38 108 SER A N 1
ATOM 816 C CA . SER A 1 108 ? -4.324 4.474 6.741 1.00 89.38 108 SER A CA 1
ATOM 817 C C . SER A 1 108 ? -5.010 4.244 5.401 1.00 89.38 108 SER A C 1
ATOM 819 O O . SER A 1 108 ? -4.334 4.019 4.401 1.00 89.38 108 SER A O 1
ATOM 821 N N . PHE A 1 109 ? -6.340 4.352 5.364 1.00 90.38 109 PHE A N 1
ATOM 822 C CA . PHE A 1 109 ? -7.121 4.218 4.141 1.00 90.38 109 PHE A CA 1
ATOM 823 C C . PHE A 1 109 ? -6.780 5.308 3.120 1.00 90.38 109 PHE A C 1
ATOM 825 O O . PHE A 1 109 ? -6.487 4.986 1.970 1.00 90.38 109 PHE A O 1
ATOM 832 N N . LEU A 1 110 ? -6.785 6.580 3.530 1.00 92.25 110 LEU A N 1
ATOM 833 C CA . LEU A 1 110 ? -6.508 7.711 2.641 1.00 92.25 110 LEU A CA 1
ATOM 834 C C . LEU A 1 110 ? -5.064 7.688 2.139 1.00 92.25 110 LEU A C 1
ATOM 836 O O . LEU A 1 110 ? -4.836 7.749 0.932 1.00 92.25 110 LEU A O 1
ATOM 840 N N . LEU A 1 111 ? -4.099 7.547 3.052 1.00 92.06 111 LEU A N 1
ATOM 841 C CA . LEU A 1 111 ? -2.681 7.525 2.705 1.00 92.06 111 LEU A CA 1
ATOM 842 C C . LEU A 1 111 ? -2.346 6.318 1.827 1.00 92.06 111 LEU A C 1
ATOM 844 O O . LEU A 1 111 ? -1.693 6.465 0.798 1.00 92.06 111 LEU A O 1
ATOM 848 N N . GLY A 1 112 ? -2.819 5.132 2.208 1.00 89.56 112 GLY A N 1
ATOM 849 C CA . GLY A 1 112 ? -2.584 3.910 1.454 1.00 89.56 112 GLY A CA 1
ATOM 850 C C . GLY A 1 112 ? -3.220 3.947 0.063 1.00 89.56 112 GLY A C 1
ATOM 851 O O . GLY A 1 112 ? -2.575 3.585 -0.916 1.00 89.56 112 GLY A O 1
ATOM 852 N N . THR A 1 113 ? -4.453 4.446 -0.063 1.00 90.94 113 THR A N 1
ATOM 853 C CA . THR A 1 113 ? -5.109 4.580 -1.377 1.00 90.94 113 THR A CA 1
ATOM 854 C C . THR A 1 113 ? -4.374 5.588 -2.256 1.00 90.94 113 THR A C 1
ATOM 856 O O . THR A 1 113 ? -4.159 5.324 -3.436 1.00 90.94 113 THR A O 1
ATOM 859 N N . PHE A 1 114 ? -3.932 6.711 -1.683 1.00 92.00 114 PHE A N 1
ATOM 860 C CA . PHE A 1 114 ? -3.110 7.688 -2.393 1.00 92.00 114 PHE A CA 1
ATOM 861 C C . PHE A 1 114 ? -1.811 7.059 -2.922 1.00 92.00 114 PHE A C 1
ATOM 863 O O . PHE A 1 114 ? -1.503 7.211 -4.100 1.00 92.00 114 PHE A O 1
ATOM 870 N N . LEU A 1 115 ? -1.108 6.286 -2.088 1.00 90.19 115 LEU A N 1
ATOM 871 C CA . LEU A 1 115 ? 0.106 5.548 -2.463 1.00 90.19 115 LEU A CA 1
ATOM 872 C C . LEU A 1 115 ? -0.135 4.525 -3.583 1.00 90.19 115 LEU A C 1
ATOM 874 O O . LEU A 1 115 ? 0.681 4.405 -4.495 1.00 90.19 115 LEU A O 1
ATOM 878 N N . VAL A 1 116 ? -1.258 3.801 -3.548 1.00 91.19 116 VAL A N 1
ATOM 879 C CA . VAL A 1 116 ? -1.640 2.870 -4.624 1.00 91.19 116 VAL A CA 1
ATOM 880 C C . VAL A 1 116 ? -1.847 3.628 -5.932 1.00 91.19 116 VAL A C 1
ATOM 882 O O . VAL A 1 116 ? -1.295 3.235 -6.956 1.00 91.19 116 VAL A O 1
ATOM 885 N N . VAL A 1 117 ? -2.614 4.723 -5.910 1.00 90.56 117 VAL A N 1
ATOM 886 C CA . VAL A 1 117 ? -2.923 5.507 -7.116 1.00 90.56 117 VAL A CA 1
ATOM 887 C C . VAL A 1 117 ? -1.653 6.078 -7.739 1.00 90.56 117 VAL A C 1
ATOM 889 O O . VAL A 1 117 ? -1.466 5.946 -8.948 1.00 90.56 117 VAL A O 1
ATOM 892 N N . THR A 1 118 ? -0.759 6.664 -6.940 1.00 88.94 118 THR A N 1
ATOM 893 C CA . THR A 1 118 ? 0.508 7.208 -7.453 1.00 88.94 118 THR A CA 1
ATOM 894 C C . THR A 1 118 ? 1.408 6.116 -8.026 1.00 88.94 118 THR A C 1
ATOM 896 O O . THR A 1 118 ? 1.997 6.317 -9.085 1.00 88.94 118 THR A O 1
ATOM 899 N N . SER A 1 119 ? 1.458 4.940 -7.395 1.00 86.81 119 SER A N 1
ATOM 900 C CA . SER A 1 119 ? 2.265 3.806 -7.871 1.00 86.81 119 SER A CA 1
ATOM 901 C C . SER A 1 119 ? 1.727 3.213 -9.176 1.00 86.81 119 SER A C 1
ATOM 903 O O . SER A 1 119 ? 2.496 2.910 -10.086 1.00 86.81 119 SER A O 1
ATOM 905 N N . VAL A 1 120 ? 0.403 3.088 -9.305 1.00 86.19 120 VAL A N 1
ATOM 906 C CA . VAL A 1 120 ? -0.241 2.600 -10.534 1.00 86.19 120 VAL A CA 1
ATOM 907 C C . VAL A 1 120 ? -0.088 3.607 -11.668 1.00 86.19 120 VAL A C 1
ATOM 909 O O . VAL A 1 120 ? 0.232 3.204 -12.781 1.00 86.19 120 VAL A O 1
ATOM 912 N N . LEU A 1 121 ? -0.265 4.907 -11.401 1.00 86.62 121 LEU A N 1
ATOM 913 C CA . LEU A 1 121 ? -0.009 5.952 -12.396 1.00 86.62 121 LEU A CA 1
ATOM 914 C C . LEU A 1 121 ? 1.443 5.913 -12.875 1.00 86.62 121 LEU A C 1
ATOM 916 O O . LEU A 1 121 ? 1.666 5.936 -14.083 1.00 86.62 121 LEU A O 1
ATOM 920 N N . GLY A 1 122 ? 2.400 5.777 -11.948 1.00 81.38 122 GLY A N 1
ATOM 921 C CA . GLY A 1 122 ? 3.806 5.532 -12.273 1.00 81.38 122 GLY A CA 1
ATOM 922 C C . GLY A 1 122 ? 3.953 4.356 -13.235 1.00 81.38 122 GLY A C 1
ATOM 923 O O . GLY A 1 122 ? 4.420 4.539 -14.350 1.00 81.38 122 GLY A O 1
ATOM 924 N N . GLY A 1 123 ? 3.408 3.186 -12.891 1.00 81.81 123 GLY A N 1
ATOM 925 C CA . GLY A 1 123 ? 3.505 2.006 -13.757 1.00 81.81 123 GLY A CA 1
ATOM 926 C C . GLY A 1 123 ? 2.775 2.057 -15.087 1.00 81.81 123 GLY A C 1
ATOM 927 O O . GLY A 1 123 ? 3.158 1.342 -16.016 1.00 81.81 123 GLY A O 1
ATOM 928 N N . VAL A 1 124 ? 1.769 2.912 -15.236 1.00 84.19 124 VAL A N 1
ATOM 929 C CA . VAL A 1 124 ? 1.192 3.202 -16.553 1.00 84.19 124 VAL A CA 1
ATOM 930 C C . VAL A 1 124 ? 2.176 4.019 -17.391 1.00 84.19 124 VAL A C 1
ATOM 932 O O . VAL A 1 124 ? 2.434 3.646 -18.533 1.00 84.19 124 VAL A O 1
ATOM 935 N N . PHE A 1 125 ? 2.772 5.080 -16.836 1.00 81.38 125 PHE A N 1
ATOM 936 C CA . PHE A 1 125 ? 3.803 5.860 -17.533 1.00 81.38 125 PHE A CA 1
ATOM 937 C C . PHE A 1 125 ? 5.023 5.004 -17.887 1.00 81.38 125 PHE A C 1
ATOM 939 O O . PHE A 1 125 ? 5.474 5.011 -19.035 1.00 81.38 125 PHE A O 1
ATOM 946 N N . ASP A 1 126 ? 5.503 4.220 -16.926 1.00 77.31 126 ASP A N 1
ATOM 947 C CA . ASP A 1 126 ? 6.671 3.365 -17.094 1.00 77.31 126 ASP A CA 1
ATOM 948 C C . ASP A 1 126 ? 6.393 2.257 -18.110 1.00 77.31 126 ASP A C 1
ATOM 950 O O . ASP A 1 126 ? 7.246 1.961 -18.934 1.00 77.31 126 ASP A O 1
ATOM 954 N N . GLY A 1 127 ? 5.186 1.687 -18.171 1.00 77.81 127 GLY A N 1
ATOM 955 C CA . GLY A 1 127 ? 4.887 0.692 -19.203 1.00 77.81 127 GLY A CA 1
ATOM 956 C C . GLY A 1 127 ? 4.583 1.258 -20.591 1.00 77.81 127 GLY A C 1
ATOM 957 O O . GLY A 1 127 ? 4.792 0.547 -21.573 1.00 77.81 127 GLY A O 1
ATOM 958 N N . VAL A 1 128 ? 4.190 2.532 -20.720 1.00 79.62 128 VAL A N 1
ATOM 959 C CA . VAL A 1 128 ? 4.196 3.223 -22.028 1.00 79.62 128 VAL A CA 1
ATOM 960 C C . VAL A 1 128 ? 5.631 3.371 -22.549 1.00 79.62 128 VAL A C 1
ATOM 962 O O . VAL A 1 128 ? 5.862 3.243 -23.750 1.00 79.62 128 VAL A O 1
ATOM 965 N N . ARG A 1 129 ? 6.602 3.596 -21.657 1.00 74.44 129 ARG A N 1
ATOM 966 C CA 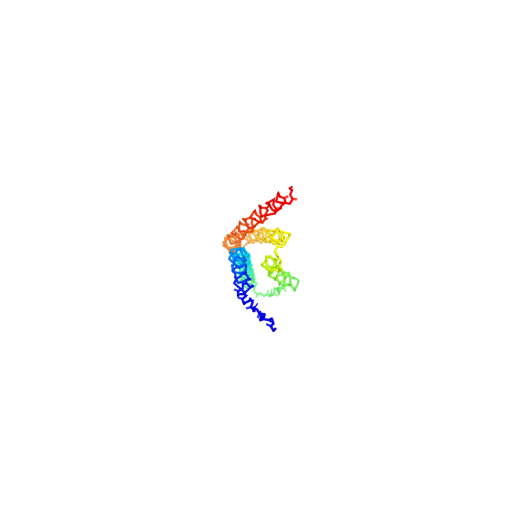. ARG A 1 129 ? 8.024 3.760 -21.997 1.00 74.44 129 ARG A CA 1
ATOM 967 C C . ARG A 1 129 ? 8.760 2.429 -22.192 1.00 74.44 129 ARG A C 1
ATOM 969 O O . ARG A 1 129 ? 9.522 2.253 -23.146 1.00 74.44 129 ARG A O 1
ATOM 976 N N . ASP A 1 130 ? 8.560 1.502 -21.266 1.00 70.56 130 ASP A N 1
ATOM 977 C CA . ASP A 1 130 ? 9.384 0.308 -21.078 1.00 70.56 130 ASP A CA 1
ATOM 978 C C . ASP A 1 130 ? 8.670 -0.999 -21.435 1.00 70.56 130 ASP A C 1
ATOM 980 O O . ASP A 1 130 ? 9.320 -2.013 -21.695 1.00 70.56 130 ASP A O 1
ATOM 984 N N . GLY A 1 131 ? 7.353 -0.942 -21.624 1.00 79.12 131 GLY A N 1
ATOM 985 C CA . GLY A 1 131 ? 6.539 -2.023 -22.158 1.00 79.12 131 GLY A CA 1
ATOM 986 C C . GLY A 1 131 ? 5.454 -2.490 -21.193 1.00 79.12 131 GLY A C 1
ATOM 987 O O . GLY A 1 131 ? 5.534 -2.343 -19.974 1.00 79.12 131 GLY A O 1
ATOM 988 N N . PHE A 1 132 ? 4.432 -3.129 -21.761 1.00 82.31 132 PHE A N 1
ATOM 989 C CA . PHE A 1 132 ? 3.214 -3.529 -21.050 1.00 82.31 132 PHE A CA 1
ATOM 990 C C . PHE A 1 132 ? 3.455 -4.409 -19.810 1.00 82.31 132 PHE A C 1
ATOM 992 O O . PHE A 1 132 ? 2.670 -4.372 -18.865 1.00 82.31 132 PHE A O 1
ATOM 999 N N . HIS A 1 133 ? 4.549 -5.175 -19.775 1.00 77.88 133 HIS A N 1
ATOM 1000 C CA . HIS A 1 133 ? 4.908 -6.025 -18.637 1.00 77.88 133 HIS A CA 1
ATOM 1001 C C . HIS A 1 133 ? 5.149 -5.221 -17.344 1.00 77.88 133 HIS A C 1
ATOM 1003 O O . HIS A 1 133 ? 4.829 -5.709 -16.258 1.00 77.88 133 HIS A O 1
ATOM 1009 N N . ILE A 1 134 ? 5.621 -3.974 -17.446 1.00 78.50 134 ILE A N 1
ATOM 1010 C CA . ILE A 1 134 ? 5.812 -3.077 -16.296 1.00 78.50 134 ILE A CA 1
ATOM 1011 C C . ILE A 1 134 ? 4.459 -2.590 -15.763 1.00 78.50 134 ILE A C 1
ATOM 1013 O O . ILE A 1 134 ? 4.192 -2.705 -14.565 1.00 78.50 134 ILE A O 1
ATOM 1017 N N . THR A 1 135 ? 3.548 -2.169 -16.648 1.00 81.62 135 THR A N 1
ATOM 1018 C CA . THR A 1 135 ? 2.175 -1.801 -16.257 1.00 81.62 135 THR A CA 1
ATOM 1019 C C . THR A 1 135 ? 1.422 -2.981 -15.646 1.00 81.62 135 THR A C 1
ATOM 1021 O O . THR A 1 135 ? 0.783 -2.832 -14.605 1.00 81.62 135 THR A O 1
ATOM 1024 N N . ALA A 1 136 ? 1.518 -4.170 -16.248 1.00 80.56 136 ALA A N 1
ATOM 1025 C CA . ALA A 1 136 ? 0.879 -5.375 -15.725 1.00 80.56 136 ALA A CA 1
ATOM 1026 C C . ALA A 1 136 ? 1.387 -5.711 -14.315 1.00 80.56 136 ALA A C 1
ATOM 1028 O O . ALA A 1 136 ? 0.592 -6.026 -13.428 1.00 80.56 136 ALA A O 1
ATOM 1029 N N . THR A 1 137 ? 2.695 -5.568 -14.082 1.00 80.50 137 THR A N 1
ATOM 1030 C CA . THR A 1 137 ? 3.296 -5.779 -12.760 1.00 80.50 137 THR A CA 1
ATOM 1031 C C . THR A 1 137 ? 2.785 -4.760 -11.746 1.00 80.50 137 THR A C 1
ATOM 1033 O O . THR A 1 137 ? 2.396 -5.159 -10.653 1.00 80.50 137 THR A O 1
ATOM 1036 N N . ALA A 1 138 ? 2.700 -3.473 -12.096 1.00 83.06 138 ALA A N 1
ATOM 1037 C CA . ALA A 1 138 ? 2.152 -2.450 -11.202 1.00 83.06 138 ALA A CA 1
ATOM 1038 C C . ALA A 1 138 ? 0.695 -2.752 -10.802 1.00 83.06 138 ALA A C 1
ATOM 1040 O O . ALA A 1 138 ? 0.320 -2.658 -9.632 1.00 83.06 138 ALA A O 1
ATOM 1041 N N . ILE A 1 139 ? -0.131 -3.182 -11.758 1.00 84.75 139 ILE A N 1
ATOM 1042 C CA . ILE A 1 139 ? -1.535 -3.520 -11.499 1.00 84.75 139 ILE A CA 1
ATOM 1043 C C . ILE A 1 139 ? -1.641 -4.764 -10.603 1.00 84.75 139 ILE A C 1
ATOM 1045 O O . ILE A 1 139 ? -2.377 -4.758 -9.615 1.00 84.75 139 ILE A O 1
ATOM 1049 N N . ILE A 1 140 ? -0.900 -5.827 -10.912 1.00 86.19 140 ILE A N 1
ATOM 1050 C CA . ILE A 1 140 ? -1.010 -7.099 -10.186 1.00 86.19 140 ILE A CA 1
ATOM 1051 C C . ILE A 1 140 ? -0.365 -7.009 -8.798 1.00 86.19 140 ILE A C 1
ATOM 1053 O O . ILE A 1 140 ? -0.956 -7.455 -7.816 1.00 86.19 140 ILE A O 1
ATOM 1057 N N . ALA A 1 141 ? 0.829 -6.425 -8.702 1.00 85.75 141 ALA A N 1
ATOM 1058 C CA . ALA A 1 141 ? 1.596 -6.374 -7.463 1.00 85.75 141 ALA A CA 1
ATOM 1059 C C . ALA A 1 141 ? 1.139 -5.256 -6.517 1.00 85.75 141 ALA A C 1
ATOM 1061 O O . ALA A 1 141 ? 1.326 -5.390 -5.311 1.00 85.75 141 ALA A O 1
ATOM 1062 N N . VAL A 1 142 ? 0.537 -4.174 -7.029 1.00 85.69 142 VAL A N 1
ATOM 1063 C CA . VAL A 1 142 ? 0.144 -3.014 -6.207 1.00 85.69 142 VAL A CA 1
ATOM 1064 C C . VAL A 1 142 ? -1.366 -2.797 -6.208 1.00 85.69 142 VAL A C 1
ATOM 1066 O O . VAL A 1 142 ? -1.974 -2.760 -5.140 1.00 85.69 142 VAL A O 1
ATOM 1069 N N . ALA A 1 143 ? -2.011 -2.695 -7.375 1.00 87.25 143 ALA A N 1
ATOM 1070 C CA . ALA A 1 143 ? -3.436 -2.347 -7.427 1.00 87.25 143 ALA A CA 1
ATOM 1071 C C . ALA A 1 143 ? -4.337 -3.433 -6.817 1.00 87.25 143 ALA A C 1
ATOM 1073 O O . ALA A 1 143 ? -5.261 -3.119 -6.070 1.00 87.25 143 ALA A O 1
ATOM 1074 N N . LEU A 1 144 ? -4.056 -4.708 -7.095 1.00 88.19 144 LEU A N 1
ATOM 1075 C CA . LEU A 1 144 ? -4.821 -5.848 -6.577 1.00 88.19 144 LEU A CA 1
ATOM 1076 C C . LEU A 1 144 ? -4.780 -5.959 -5.038 1.00 88.19 144 LEU A C 1
ATOM 1078 O O . LEU A 1 144 ? -5.846 -5.917 -4.407 1.00 88.19 144 LEU A O 1
ATOM 1082 N N . PRO A 1 145 ? -3.598 -6.062 -4.395 1.00 86.31 145 PRO A N 1
ATOM 1083 C CA . PRO A 1 145 ? -3.520 -6.080 -2.936 1.00 86.31 145 PRO A CA 1
ATOM 1084 C C . PRO A 1 145 ? -3.959 -4.745 -2.320 1.00 86.31 145 PRO A C 1
ATOM 1086 O O . PRO A 1 145 ? -4.604 -4.753 -1.271 1.00 86.31 145 PRO A O 1
ATOM 1089 N N . GLY A 1 146 ? -3.710 -3.617 -2.993 1.00 86.56 146 GLY A N 1
ATOM 1090 C CA . GLY A 1 146 ? -4.163 -2.291 -2.573 1.00 86.56 146 GLY A CA 1
ATOM 1091 C C . GLY A 1 146 ? -5.685 -2.162 -2.525 1.00 86.56 146 GLY A C 1
ATOM 1092 O O . GLY A 1 146 ? -6.232 -1.685 -1.532 1.00 86.56 146 GLY A O 1
ATOM 1093 N N . ALA A 1 147 ? -6.396 -2.668 -3.534 1.00 89.69 147 ALA A N 1
ATOM 1094 C CA . ALA A 1 147 ? -7.858 -2.698 -3.554 1.00 89.69 147 ALA A CA 1
ATOM 1095 C C . ALA A 1 147 ? -8.423 -3.581 -2.431 1.00 89.69 147 ALA A C 1
ATOM 1097 O O . ALA A 1 147 ? -9.406 -3.216 -1.779 1.00 89.69 147 ALA A O 1
ATOM 1098 N N . CYS A 1 148 ? -7.778 -4.719 -2.155 1.00 90.38 148 CYS A N 1
ATOM 1099 C CA . CYS A 1 148 ? -8.150 -5.591 -1.043 1.00 90.38 148 CYS A CA 1
ATOM 1100 C C . CYS A 1 148 ? -7.940 -4.899 0.314 1.00 90.38 148 CYS A C 1
ATOM 1102 O O . CYS A 1 148 ? -8.825 -4.959 1.174 1.00 90.38 148 CYS A O 1
ATOM 1104 N N . ALA A 1 149 ? -6.807 -4.213 0.495 1.00 90.56 149 ALA A N 1
ATOM 1105 C CA . ALA A 1 149 ? -6.496 -3.436 1.693 1.00 90.56 149 ALA A CA 1
ATOM 1106 C C . ALA A 1 149 ? -7.501 -2.293 1.896 1.00 90.56 149 ALA A C 1
ATOM 1108 O O . ALA A 1 149 ? -8.070 -2.156 2.979 1.00 90.56 149 ALA A O 1
ATOM 1109 N N . ALA A 1 150 ? -7.807 -1.545 0.834 1.00 89.62 150 ALA A N 1
ATOM 1110 C CA . ALA A 1 150 ? -8.794 -0.472 0.834 1.00 89.62 150 ALA A CA 1
ATOM 1111 C C . ALA A 1 150 ? -10.194 -0.983 1.217 1.00 89.62 150 ALA A C 1
ATOM 1113 O O . ALA A 1 150 ? -10.840 -0.431 2.110 1.00 89.62 150 ALA A O 1
ATOM 1114 N N . CYS A 1 151 ? -10.641 -2.091 0.619 1.00 90.56 151 CYS A N 1
ATOM 1115 C CA . CYS A 1 151 ? -11.919 -2.718 0.961 1.00 90.56 151 CYS A CA 1
ATOM 1116 C C . CYS A 1 151 ? -11.966 -3.177 2.425 1.00 90.56 151 CYS A C 1
ATOM 1118 O O . CYS A 1 151 ? -12.988 -3.009 3.094 1.00 90.56 151 CYS A O 1
ATOM 1120 N N . ALA A 1 152 ? -10.878 -3.759 2.936 1.00 88.69 152 ALA A N 1
ATOM 1121 C CA . ALA A 1 152 ? -10.789 -4.198 4.324 1.00 88.69 152 ALA A CA 1
ATOM 1122 C C . ALA A 1 152 ? -10.800 -3.010 5.302 1.00 88.69 152 ALA A C 1
ATOM 1124 O O . ALA A 1 152 ? -11.563 -3.036 6.269 1.00 88.69 152 ALA A O 1
ATOM 1125 N N . SER A 1 153 ? -10.036 -1.951 5.017 1.00 88.31 153 SER A N 1
ATOM 1126 C CA . SER A 1 153 ? -10.048 -0.694 5.775 1.00 88.31 153 SER A CA 1
ATOM 1127 C C . SER A 1 153 ? -11.443 -0.069 5.808 1.00 88.31 153 SER A C 1
ATOM 1129 O O . SER A 1 153 ? -11.920 0.314 6.873 1.00 88.31 153 SER A O 1
ATOM 1131 N N . TRP A 1 154 ? -12.135 -0.021 4.666 1.00 88.75 154 TRP A N 1
ATOM 1132 C CA . TRP A 1 154 ? -13.491 0.522 4.576 1.00 88.75 154 TRP A CA 1
ATOM 1133 C C . TRP A 1 154 ? -14.506 -0.288 5.388 1.00 88.75 154 TRP A C 1
ATOM 1135 O O . TRP A 1 154 ? -15.345 0.269 6.097 1.00 88.75 154 TRP A O 1
ATOM 1145 N N . ARG A 1 155 ? -14.419 -1.624 5.335 1.00 86.94 155 ARG A N 1
ATOM 1146 C CA . ARG A 1 155 ? -15.257 -2.498 6.172 1.00 86.94 155 ARG A CA 1
ATOM 1147 C C . ARG A 1 155 ? -15.006 -2.250 7.658 1.00 86.94 155 ARG A C 1
ATOM 1149 O O . ARG A 1 155 ? -15.967 -2.160 8.414 1.00 86.94 155 ARG A O 1
ATOM 1156 N N . LEU A 1 156 ? -13.744 -2.102 8.058 1.00 85.44 156 LEU A N 1
ATOM 1157 C CA . LEU A 1 156 ? -13.364 -1.833 9.443 1.00 85.44 156 LEU A CA 1
ATOM 1158 C C . LEU A 1 156 ? -13.868 -0.460 9.930 1.00 85.44 156 LEU A C 1
ATOM 1160 O O . LEU A 1 156 ? -14.358 -0.354 11.054 1.00 85.44 156 LEU A O 1
ATOM 1164 N N . LEU A 1 157 ? -13.813 0.566 9.075 1.00 87.00 157 LEU A N 1
ATOM 1165 C CA . LEU A 1 157 ? -14.390 1.890 9.344 1.00 87.00 157 LEU A CA 1
ATOM 1166 C C . LEU A 1 157 ? -15.893 1.806 9.621 1.00 87.00 157 LEU A C 1
ATOM 1168 O O . LEU A 1 157 ? -16.344 2.301 10.648 1.00 87.00 157 LEU A O 1
ATOM 1172 N N . ARG A 1 158 ? -16.656 1.109 8.767 1.00 86.62 158 ARG A N 1
ATOM 1173 C CA . ARG A 1 158 ? -18.111 0.967 8.953 1.00 86.62 158 ARG A CA 1
ATOM 1174 C C . ARG A 1 158 ? -18.490 0.255 10.248 1.00 86.62 158 ARG A C 1
ATOM 1176 O O . ARG A 1 158 ? -19.438 0.667 10.901 1.00 86.62 158 ARG A O 1
ATOM 1183 N N . VAL A 1 159 ? -17.758 -0.793 10.626 1.00 83.25 159 VAL A N 1
ATOM 1184 C CA . VAL A 1 159 ? -18.003 -1.497 11.898 1.00 83.25 159 VAL A CA 1
ATOM 1185 C C . VAL A 1 159 ? -17.739 -0.571 13.087 1.00 83.25 159 VAL A C 1
ATOM 1187 O O . VAL A 1 159 ? -18.525 -0.543 14.026 1.00 83.25 159 VAL A O 1
ATOM 1190 N N . THR A 1 160 ? -16.672 0.227 13.015 1.00 80.62 160 THR A N 1
ATOM 1191 C CA . THR A 1 160 ? -16.322 1.189 14.071 1.00 80.62 160 THR A CA 1
ATOM 1192 C C . THR A 1 160 ? -17.374 2.299 14.204 1.00 80.62 160 THR A C 1
ATOM 1194 O O . THR A 1 160 ? -17.672 2.722 15.318 1.00 80.62 160 THR A O 1
ATOM 1197 N N . ASP A 1 161 ? -17.967 2.741 13.089 1.00 78.81 161 ASP A N 1
ATOM 1198 C CA . ASP A 1 161 ? -19.013 3.774 13.075 1.00 78.81 161 ASP A CA 1
ATOM 1199 C C . ASP A 1 161 ? -20.315 3.301 13.739 1.00 78.81 161 ASP A C 1
ATOM 1201 O O . ASP A 1 161 ? -20.892 4.033 14.540 1.00 78.81 161 ASP A O 1
ATOM 1205 N N . VAL A 1 162 ? -20.744 2.063 13.468 1.00 75.38 162 VAL A N 1
ATOM 1206 C CA . VAL A 1 162 ? -21.955 1.479 14.079 1.00 75.38 162 VAL A CA 1
ATOM 1207 C C . VAL A 1 162 ? -21.795 1.311 15.592 1.00 75.38 162 VAL A C 1
ATOM 1209 O O . VAL A 1 162 ? -22.723 1.576 16.350 1.00 75.38 162 VAL A O 1
ATOM 1212 N N . SER A 1 163 ? -20.614 0.906 16.065 1.00 66.81 163 SER A N 1
ATOM 1213 C CA . SER A 1 163 ? -20.363 0.809 17.507 1.00 66.81 163 SER A CA 1
ATOM 1214 C C . SER A 1 163 ? -20.443 2.169 18.206 1.00 66.81 163 SER A C 1
ATOM 1216 O O . SER A 1 163 ? -20.923 2.242 19.332 1.00 66.81 163 SER A O 1
ATOM 1218 N N . ALA A 1 164 ? -20.008 3.247 17.547 1.00 71.19 164 ALA A N 1
ATOM 1219 C CA . ALA A 1 164 ? -20.058 4.589 18.121 1.00 71.19 164 ALA A CA 1
ATOM 1220 C C . ALA A 1 164 ? -21.493 5.131 18.248 1.00 71.19 164 ALA A C 1
ATOM 1222 O O . ALA A 1 164 ? -21.788 5.818 19.223 1.00 71.19 164 ALA A O 1
ATOM 1223 N N . SER A 1 165 ? -22.390 4.818 17.303 1.00 72.12 165 SER A N 1
ATOM 1224 C CA . SER A 1 165 ? -23.788 5.267 17.378 1.00 72.12 165 SER A CA 1
ATOM 1225 C C . SER A 1 165 ? -24.569 4.568 18.491 1.00 72.12 165 SER A C 1
ATOM 1227 O O . SER A 1 165 ? -25.313 5.230 19.203 1.00 72.12 165 SER A O 1
ATOM 1229 N N . LEU A 1 166 ? -24.346 3.263 18.692 1.00 73.25 166 LEU A N 1
ATOM 1230 C CA . LEU A 1 166 ? -25.033 2.489 19.735 1.00 73.25 166 LEU A CA 1
ATOM 1231 C C . LEU A 1 166 ? -24.675 2.949 21.152 1.00 73.25 166 LEU A C 1
ATOM 1233 O O . LEU A 1 166 ? -25.549 3.007 22.009 1.00 73.25 166 LEU A O 1
ATOM 1237 N N . VAL A 1 167 ? -23.409 3.306 21.391 1.00 73.94 167 VAL A N 1
ATOM 1238 C CA . VAL A 1 167 ? -22.978 3.873 22.682 1.00 73.94 167 VAL A CA 1
ATOM 1239 C C . VAL A 1 167 ? -23.672 5.212 22.944 1.00 73.94 167 VAL A C 1
ATOM 1241 O O . VAL A 1 167 ? -24.113 5.473 24.057 1.00 73.94 167 VAL A O 1
ATOM 1244 N N . ASN A 1 168 ? -23.818 6.039 21.908 1.00 73.69 168 ASN A N 1
ATOM 1245 C CA . ASN A 1 168 ? -24.441 7.354 22.032 1.00 73.69 168 ASN A CA 1
ATOM 1246 C C . ASN A 1 168 ? -25.965 7.279 22.267 1.00 73.69 168 ASN A C 1
ATOM 1248 O O . ASN A 1 168 ? -26.528 8.197 22.848 1.00 73.69 168 ASN A O 1
ATOM 1252 N N . GLU A 1 169 ? -26.633 6.206 21.824 1.00 68.25 169 GLU A N 1
ATOM 1253 C CA . GLU A 1 169 ? -28.056 5.954 22.107 1.00 68.25 169 GLU A CA 1
ATOM 1254 C C . GLU A 1 169 ? -28.305 5.374 23.507 1.00 68.25 169 GLU A C 1
ATOM 1256 O O . GLU A 1 169 ? -29.373 5.605 24.060 1.00 68.25 169 GLU A O 1
ATOM 1261 N N . SER A 1 170 ? -27.354 4.639 24.097 1.00 66.88 170 SER A N 1
ATOM 1262 C CA . SER A 1 170 ? -27.513 4.070 25.448 1.00 66.88 170 SER A CA 1
ATOM 1263 C C . SER A 1 170 ? -27.297 5.064 26.595 1.00 66.88 170 SER A C 1
ATOM 1265 O O . SER A 1 170 ? -27.643 4.750 27.731 1.00 66.88 170 SER A O 1
ATOM 1267 N N . ASP A 1 171 ? -26.713 6.230 26.307 1.00 59.84 171 ASP A N 1
ATOM 1268 C CA . ASP A 1 171 ? -26.458 7.308 27.276 1.00 59.84 171 ASP A CA 1
ATOM 1269 C C . ASP A 1 171 ? -27.618 8.333 27.368 1.00 59.84 171 ASP A C 1
ATOM 1271 O O . ASP A 1 171 ? -27.495 9.338 28.074 1.00 59.84 171 ASP A O 1
ATOM 1275 N N . ILE A 1 172 ? -28.737 8.094 26.667 1.00 56.28 172 ILE A N 1
ATOM 1276 C CA . ILE A 1 172 ? -29.963 8.922 26.665 1.00 56.28 172 ILE A CA 1
ATOM 1277 C C . ILE A 1 172 ? -31.084 8.181 27.399 1.00 56.28 172 ILE A C 1
ATOM 1279 O O . ILE A 1 172 ? -31.792 8.840 28.196 1.00 56.28 172 ILE A O 1
#

Radius of gyration: 26.04 Å; chains: 1; bounding box: 60×29×101 Å